Protein AF-A0A0F8XX56-F1 (afdb_monomer_lite)

Sequence (100 aa):
IPCAHGVPYFGINRKLKAWYIQLGGFDYALGGHFHKRMHDEVTSRFDYYGASTLVSDDEWALKKLGISSNPSQGIYGVHPKRGITWNYGLVVDEKLKVEA

Organism: NCBI:txid412755

Foldseek 3Di:
DDADLNHPVVVVLVVVVVVCVVVVHDAEDEEEDSQDWDKDCSDPRHIYTYFHAQDWDPVCCCVPVVDTHFRWGKDFDQDPPPGTPDIDIGGDDPPPDDDD

pLDDT: mean 86.13, std 11.87, range [46.28, 97.81]

Structure (mmCIF, N/CA/C/O backbone):
data_AF-A0A0F8XX56-F1
#
_entry.id   AF-A0A0F8XX56-F1
#
loop_
_atom_site.group_PDB
_atom_site.id
_atom_site.type_symbol
_atom_site.label_atom_id
_atom_site.label_alt_id
_atom_site.label_comp_id
_atom_site.label_asym_id
_atom_site.label_entity_id
_atom_site.label_seq_id
_atom_site.pdbx_PDB_ins_code
_atom_site.Cartn_x
_atom_site.Cartn_y
_atom_site.Cartn_z
_atom_site.occupancy
_atom_site.B_iso_or_equiv
_atom_site.auth_seq_id
_atom_site.auth_comp_id
_atom_site.auth_asym_id
_atom_site.auth_atom_id
_atom_site.pdbx_PDB_model_num
ATOM 1 N N . ILE A 1 1 ? 2.909 20.252 -6.312 1.00 57.78 1 ILE A N 1
ATOM 2 C CA . ILE A 1 1 ? 2.859 19.399 -5.097 1.00 57.78 1 ILE A CA 1
ATOM 3 C C . ILE A 1 1 ? 4.033 18.439 -5.212 1.00 57.78 1 ILE A C 1
ATOM 5 O O . ILE A 1 1 ? 4.134 17.832 -6.271 1.00 57.78 1 ILE A O 1
ATOM 9 N N . PRO A 1 2 ? 4.950 18.365 -4.236 1.00 58.66 2 PRO A N 1
ATOM 10 C CA . PRO A 1 2 ? 6.103 17.477 -4.340 1.00 58.66 2 PRO A CA 1
ATOM 11 C C . PRO A 1 2 ? 5.643 16.016 -4.418 1.00 58.66 2 PRO A C 1
ATOM 13 O O . PRO A 1 2 ? 4.836 15.566 -3.604 1.00 58.66 2 PRO A O 1
ATOM 16 N N . CYS A 1 3 ? 6.143 15.305 -5.425 1.00 70.75 3 CYS A N 1
ATOM 17 C CA . CYS A 1 3 ? 5.972 13.867 -5.584 1.00 70.75 3 CYS A CA 1
ATOM 18 C C . CYS A 1 3 ? 7.284 13.192 -5.180 1.00 70.75 3 CYS A C 1
ATOM 20 O O . CYS A 1 3 ? 8.344 13.588 -5.662 1.00 70.75 3 CYS A O 1
ATOM 22 N N . ALA A 1 4 ? 7.218 12.168 -4.334 1.00 71.69 4 ALA A N 1
ATOM 23 C CA . ALA A 1 4 ? 8.374 11.331 -4.023 1.00 71.69 4 ALA A CA 1
ATOM 24 C C . ALA A 1 4 ? 8.246 10.025 -4.811 1.00 71.69 4 ALA A C 1
ATOM 26 O O . ALA A 1 4 ? 7.207 9.372 -4.754 1.00 71.69 4 ALA A O 1
ATOM 27 N N . HIS A 1 5 ? 9.271 9.668 -5.589 1.00 73.25 5 HIS A N 1
ATOM 28 C CA . HIS A 1 5 ? 9.276 8.465 -6.438 1.00 73.25 5 HIS A CA 1
ATOM 29 C C . HIS A 1 5 ? 8.073 8.354 -7.402 1.00 73.25 5 HIS A C 1
ATOM 31 O O . HIS A 1 5 ? 7.606 7.255 -7.686 1.00 73.25 5 HIS A O 1
ATOM 37 N N . GLY A 1 6 ? 7.550 9.489 -7.884 1.00 79.06 6 GLY A N 1
ATOM 38 C CA . GLY A 1 6 ? 6.365 9.532 -8.754 1.00 79.06 6 GLY A CA 1
ATOM 39 C C . GLY A 1 6 ? 5.022 9.416 -8.019 1.00 79.06 6 GLY A C 1
ATOM 40 O O . GLY A 1 6 ? 3.977 9.448 -8.662 1.00 79.06 6 GLY A O 1
ATOM 41 N N . VAL A 1 7 ? 5.028 9.340 -6.684 1.00 86.25 7 VAL A N 1
ATOM 42 C CA . VAL A 1 7 ? 3.821 9.196 -5.861 1.00 86.25 7 VAL A CA 1
ATOM 43 C C . VAL A 1 7 ? 3.418 10.545 -5.243 1.00 86.25 7 VAL A C 1
ATOM 45 O O . VAL A 1 7 ? 4.224 11.168 -4.540 1.00 86.25 7 VAL A O 1
ATOM 48 N N . PRO A 1 8 ? 2.173 11.017 -5.448 1.00 90.38 8 PRO A N 1
ATOM 49 C CA . PRO A 1 8 ? 1.676 12.267 -4.880 1.00 90.38 8 PRO A CA 1
ATOM 50 C C . PRO A 1 8 ? 1.132 12.067 -3.452 1.00 90.38 8 PRO A C 1
ATOM 52 O O . PRO A 1 8 ? -0.058 12.279 -3.201 1.00 90.38 8 PRO A O 1
ATOM 55 N N . TYR A 1 9 ? 1.995 11.687 -2.501 1.00 89.00 9 TYR A N 1
ATOM 56 C CA . TYR A 1 9 ? 1.611 11.347 -1.116 1.00 89.00 9 TYR A CA 1
ATOM 57 C C . TYR A 1 9 ? 0.709 12.389 -0.441 1.00 89.00 9 TYR A C 1
ATOM 59 O O . TYR A 1 9 ? -0.283 12.040 0.189 1.00 89.00 9 TYR A O 1
ATOM 67 N N . PHE A 1 10 ? 0.981 13.683 -0.633 1.00 91.69 10 PHE A N 1
ATOM 68 C CA . PHE A 1 10 ? 0.134 14.748 -0.084 1.00 91.69 10 PHE A CA 1
ATOM 69 C C . PHE A 1 10 ? -1.324 14.662 -0.570 1.00 91.69 10 PHE A C 1
ATOM 71 O O . PHE A 1 10 ? -2.259 14.836 0.215 1.00 91.69 10 PHE A O 1
ATOM 78 N N . GLY A 1 11 ? -1.527 14.394 -1.863 1.00 93.06 11 GLY A N 1
ATOM 79 C CA . GLY A 1 11 ? -2.860 14.268 -2.453 1.00 93.06 11 GLY A CA 1
ATOM 80 C C . GLY A 1 11 ? -3.590 13.028 -1.944 1.00 93.06 11 GLY A C 1
ATOM 81 O O . GLY A 1 11 ? -4.768 13.114 -1.591 1.00 93.06 11 GLY A O 1
ATOM 82 N N . ILE A 1 12 ? -2.866 11.911 -1.839 1.00 93.81 12 ILE A N 1
ATOM 83 C CA . ILE A 1 12 ? -3.374 10.652 -1.283 1.00 93.81 12 ILE A CA 1
ATOM 84 C C . ILE A 1 12 ? -3.810 10.870 0.169 1.00 93.81 12 ILE A C 1
ATOM 86 O O . ILE A 1 12 ? -4.981 10.671 0.488 1.00 93.81 12 ILE A O 1
ATOM 90 N N . ASN A 1 13 ? -2.932 11.400 1.023 1.00 94.38 13 ASN A N 1
ATOM 91 C CA . ASN A 1 13 ? -3.218 11.592 2.447 1.00 94.38 13 ASN A CA 1
ATOM 92 C C . ASN A 1 13 ? -4.384 12.564 2.667 1.00 94.38 13 ASN A C 1
ATOM 94 O O . ASN A 1 13 ? -5.247 12.320 3.513 1.00 94.38 13 ASN A O 1
ATOM 98 N N . ARG A 1 14 ? -4.477 13.640 1.871 1.00 95.69 14 ARG A N 1
ATOM 99 C CA . ARG A 1 14 ? -5.628 14.556 1.912 1.00 95.69 14 ARG A CA 1
ATOM 100 C C . ARG A 1 14 ? -6.934 13.843 1.555 1.00 95.69 14 ARG A C 1
ATOM 102 O O . ARG A 1 14 ? -7.949 14.080 2.211 1.00 95.69 14 ARG A O 1
ATOM 109 N N . LYS A 1 15 ? -6.924 12.987 0.530 1.00 96.19 15 LYS A N 1
ATOM 110 C CA . LYS A 1 15 ? -8.116 12.250 0.095 1.00 96.19 15 LYS A CA 1
ATOM 111 C C . LYS A 1 15 ? -8.532 11.189 1.114 1.00 96.19 15 LYS A C 1
ATOM 113 O O . LYS A 1 15 ? -9.712 11.122 1.443 1.00 96.19 15 LYS A O 1
ATOM 118 N N . LEU A 1 16 ? -7.577 10.434 1.654 1.00 96.88 16 LEU A N 1
ATOM 119 C CA . LEU A 1 16 ? -7.827 9.409 2.669 1.00 96.88 16 LEU A CA 1
ATOM 120 C C . LEU A 1 16 ? -8.445 10.002 3.939 1.00 96.88 16 LEU A C 1
ATOM 122 O O . LEU A 1 16 ? -9.436 9.477 4.432 1.00 96.88 16 LEU A O 1
ATOM 126 N N . LYS A 1 17 ? -7.942 11.147 4.419 1.00 97.19 17 LYS A N 1
ATOM 127 C CA . LYS A 1 17 ? -8.529 11.852 5.574 1.00 97.19 17 LYS A CA 1
ATOM 128 C C . LYS A 1 17 ? -9.969 12.302 5.315 1.00 97.19 17 LYS A C 1
ATOM 130 O O . LYS A 1 17 ? -10.817 12.179 6.194 1.00 97.19 17 LYS A O 1
ATOM 135 N N . ALA A 1 18 ? -10.260 12.794 4.109 1.00 97.62 18 ALA A N 1
ATOM 136 C CA . ALA A 1 18 ? -11.625 13.159 3.733 1.00 97.62 18 ALA A CA 1
ATOM 137 C C . ALA A 1 18 ? -12.554 11.934 3.707 1.00 97.62 18 ALA A C 1
ATOM 139 O O . ALA A 1 18 ? -13.660 11.995 4.239 1.00 97.62 18 ALA A O 1
ATOM 140 N N . TRP A 1 19 ? -12.096 10.814 3.142 1.00 97.38 19 TRP A N 1
ATOM 141 C CA . TRP A 1 19 ? -12.855 9.563 3.130 1.00 97.38 19 TRP A CA 1
ATOM 142 C C . TRP A 1 19 ? -13.079 8.985 4.517 1.00 97.38 19 TRP A C 1
ATOM 144 O O . TRP A 1 19 ? -14.178 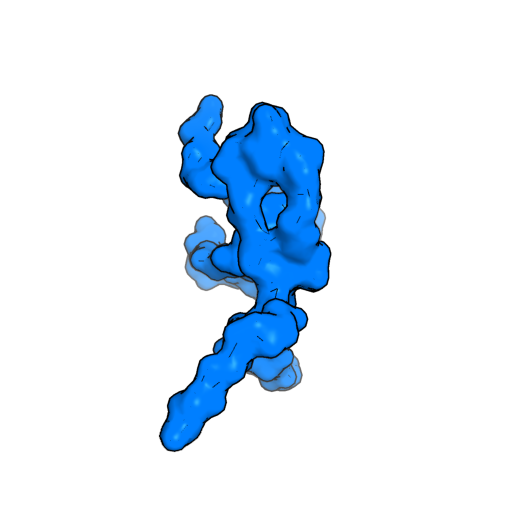8.518 4.789 1.00 97.38 19 TRP A O 1
ATOM 154 N N . TYR A 1 20 ? -12.089 9.063 5.404 1.00 97.69 20 TYR A N 1
ATOM 155 C CA . TYR A 1 20 ? -12.235 8.598 6.780 1.00 97.69 20 TYR A CA 1
ATOM 156 C C . TYR A 1 20 ? -13.427 9.280 7.462 1.00 97.69 20 TYR A C 1
ATOM 158 O O . TYR A 1 20 ? -14.273 8.612 8.047 1.00 97.69 20 TYR A O 1
ATOM 166 N N . ILE A 1 21 ? -13.552 10.603 7.310 1.00 96.94 21 ILE A N 1
ATOM 167 C CA . ILE A 1 21 ? -14.686 11.366 7.852 1.00 96.94 21 ILE A CA 1
ATOM 168 C C . ILE A 1 21 ? -15.999 10.965 7.164 1.00 96.94 21 ILE A C 1
ATOM 170 O O . ILE A 1 21 ? -17.002 10.746 7.836 1.00 96.94 21 ILE A O 1
ATOM 174 N N . GLN A 1 22 ? -15.999 10.862 5.832 1.00 97.81 22 GLN A N 1
ATOM 175 C CA . GLN A 1 22 ? -17.207 10.581 5.046 1.00 97.81 22 GLN A CA 1
ATOM 176 C C . GLN A 1 22 ? -17.778 9.178 5.275 1.00 97.81 22 GLN A C 1
ATOM 178 O O . GLN A 1 22 ? -18.990 9.002 5.202 1.00 97.81 22 GLN A O 1
ATOM 183 N N .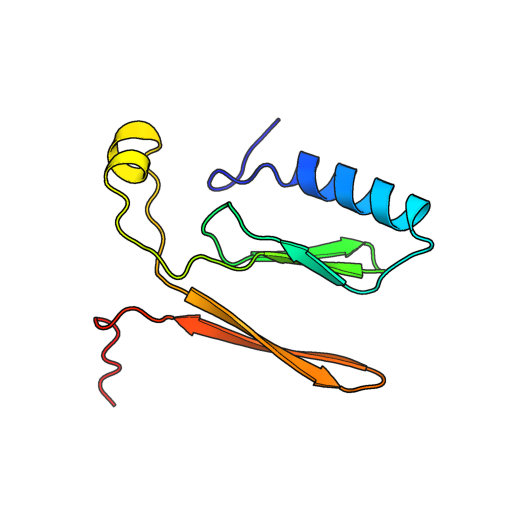 LEU A 1 23 ? -16.919 8.190 5.529 1.00 96.88 23 LEU A N 1
ATOM 184 C CA . LEU A 1 23 ? -17.303 6.785 5.678 1.00 96.88 23 LEU A CA 1
ATOM 185 C C . LEU A 1 23 ? -17.531 6.371 7.139 1.00 96.88 23 LEU A C 1
ATOM 187 O O . LEU A 1 23 ? -17.888 5.226 7.392 1.00 96.88 23 LEU A O 1
ATOM 191 N N . GLY A 1 24 ? -17.338 7.283 8.098 1.00 96.31 24 GLY A N 1
ATOM 192 C CA . GLY A 1 24 ? -17.458 6.967 9.525 1.00 96.31 24 GLY A CA 1
ATOM 193 C C . GLY A 1 24 ? -16.254 6.214 10.105 1.00 96.31 24 GLY A C 1
ATOM 194 O O . GLY A 1 24 ? -16.366 5.630 11.179 1.00 96.31 24 GLY A O 1
ATOM 195 N N . GLY A 1 25 ? -15.106 6.265 9.428 1.00 96.25 25 GLY A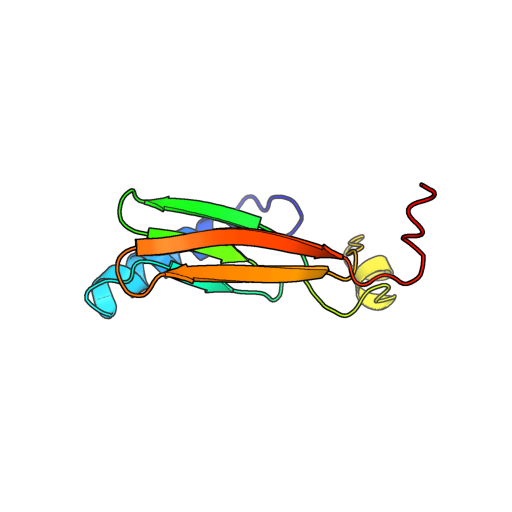 N 1
ATOM 196 C CA . GLY A 1 25 ? -13.846 5.651 9.844 1.00 96.25 25 GLY A CA 1
ATOM 197 C C . GLY A 1 25 ? -13.517 4.330 9.141 1.00 96.25 25 GLY A C 1
ATOM 198 O O . GLY A 1 25 ? -14.376 3.669 8.565 1.00 96.25 25 GLY A O 1
ATOM 199 N N . PHE A 1 26 ? -12.235 3.972 9.172 1.00 96.50 26 PHE A N 1
ATOM 200 C CA . PHE A 1 26 ? -11.682 2.680 8.753 1.00 96.50 26 PHE A CA 1
ATOM 201 C C . PHE A 1 26 ? -10.289 2.518 9.363 1.00 96.50 26 PHE A C 1
ATOM 203 O O . PHE A 1 26 ? -9.631 3.522 9.610 1.00 96.50 26 PHE A O 1
ATOM 210 N N . ASP A 1 27 ? -9.827 1.284 9.561 1.00 95.88 27 ASP A N 1
ATOM 211 C CA . ASP A 1 27 ? -8.489 1.017 10.115 1.00 95.88 27 ASP A CA 1
ATOM 212 C C . ASP A 1 27 ? -7.399 0.979 9.031 1.00 95.88 27 ASP A C 1
ATOM 214 O O . ASP A 1 27 ? -6.237 1.289 9.285 1.00 95.88 27 ASP A O 1
ATOM 218 N N . TYR A 1 28 ? -7.772 0.616 7.799 1.00 95.69 28 TYR A N 1
ATOM 219 C CA . TYR A 1 28 ? -6.832 0.409 6.698 1.00 95.69 28 TYR A CA 1
ATOM 220 C C . TYR A 1 28 ? -7.380 0.934 5.377 1.00 95.69 28 TYR A C 1
ATOM 222 O O . TYR A 1 28 ? -8.538 0.697 5.028 1.00 95.69 28 TYR A O 1
ATOM 230 N N . ALA A 1 29 ? -6.514 1.570 4.596 1.00 95.56 29 ALA A N 1
ATOM 231 C CA . ALA A 1 29 ? -6.746 1.851 3.187 1.00 95.56 29 ALA A CA 1
ATOM 232 C C . ALA A 1 29 ? -5.715 1.106 2.333 1.00 95.56 29 ALA A C 1
ATOM 234 O O . ALA A 1 29 ? -4.515 1.185 2.587 1.00 95.56 29 ALA A O 1
ATOM 235 N N . LEU A 1 30 ? -6.179 0.408 1.296 1.00 93.50 30 LEU A N 1
ATOM 236 C CA . LEU A 1 30 ? -5.317 -0.258 0.324 1.00 93.50 30 LEU A CA 1
ATOM 237 C C . LEU A 1 30 ? -5.416 0.465 -1.021 1.00 93.50 30 LEU A C 1
ATOM 239 O O . LEU A 1 30 ? -6.512 0.765 -1.494 1.00 93.50 30 LEU A O 1
ATOM 243 N N . GLY A 1 31 ? -4.274 0.750 -1.638 1.00 91.12 31 GLY A N 1
ATOM 244 C CA . GLY A 1 31 ? -4.199 1.376 -2.956 1.00 91.12 31 GLY A CA 1
ATOM 245 C C . GLY A 1 31 ? -3.134 0.739 -3.838 1.00 91.12 31 GLY A C 1
ATOM 246 O O . GLY A 1 31 ? -2.381 -0.120 -3.400 1.00 91.12 31 GLY A O 1
ATOM 247 N N . GLY A 1 32 ? -3.078 1.157 -5.097 1.00 88.38 32 GLY A N 1
ATOM 248 C CA . GLY A 1 32 ? -2.111 0.655 -6.073 1.00 88.38 32 GLY A CA 1
ATOM 249 C C . GLY A 1 32 ? -1.729 1.753 -7.054 1.00 88.38 32 GLY A C 1
ATOM 250 O O . GLY A 1 32 ? -1.523 2.892 -6.645 1.00 88.38 32 GLY A O 1
ATOM 251 N N . HIS A 1 33 ? -1.685 1.426 -8.346 1.00 88.56 33 HIS A N 1
ATOM 252 C CA . HIS A 1 33 ? -1.450 2.347 -9.470 1.00 88.56 33 HIS A CA 1
ATOM 253 C C . HIS A 1 33 ? -0.015 2.871 -9.622 1.00 88.56 33 HIS A C 1
ATOM 255 O O . HIS A 1 33 ? 0.470 2.973 -10.742 1.00 88.56 33 HIS A O 1
ATOM 261 N N . PHE A 1 34 ? 0.707 3.136 -8.534 1.00 86.75 34 PHE A N 1
ATOM 262 C CA . PHE A 1 34 ? 2.043 3.739 -8.628 1.00 86.75 34 PHE A CA 1
ATOM 263 C C . PHE A 1 34 ? 3.189 2.744 -8.836 1.00 86.75 34 PHE A C 1
ATOM 265 O O . PHE A 1 34 ? 4.337 3.163 -8.935 1.00 86.75 34 PHE A O 1
ATOM 272 N N . HIS A 1 35 ? 2.898 1.437 -8.885 1.00 87.19 35 HIS A N 1
ATOM 273 C CA . HIS A 1 35 ? 3.894 0.376 -9.097 1.00 87.19 35 HIS A CA 1
ATOM 274 C C . HIS A 1 35 ? 5.039 0.428 -8.062 1.00 87.19 35 HIS A C 1
ATOM 276 O O . HIS A 1 35 ? 6.204 0.138 -8.352 1.00 87.19 35 HIS A O 1
ATOM 282 N N . LYS A 1 36 ? 4.699 0.844 -6.836 1.00 85.31 36 LYS A N 1
ATOM 283 C CA . LYS A 1 36 ? 5.602 0.930 -5.690 1.00 85.31 36 LYS A CA 1
ATOM 284 C C . LYS A 1 36 ? 4.905 0.347 -4.476 1.00 85.31 36 LYS A C 1
ATOM 286 O O . LYS A 1 36 ? 3.780 0.725 -4.162 1.00 85.31 36 LYS A O 1
ATOM 291 N N . ARG A 1 37 ? 5.608 -0.541 -3.776 1.00 88.12 37 ARG A N 1
ATOM 292 C CA . ARG A 1 37 ? 5.190 -0.987 -2.452 1.00 88.12 37 ARG A CA 1
ATOM 293 C C . ARG A 1 37 ? 5.458 0.134 -1.454 1.00 88.12 37 ARG A C 1
ATOM 295 O O . ARG A 1 37 ? 6.588 0.610 -1.372 1.00 88.12 37 ARG A O 1
ATOM 302 N N . MET A 1 38 ? 4.438 0.535 -0.708 1.00 88.25 38 MET A N 1
ATOM 303 C CA . MET A 1 38 ? 4.546 1.587 0.305 1.00 88.25 38 MET A CA 1
ATOM 304 C C . MET A 1 38 ? 3.652 1.274 1.501 1.00 88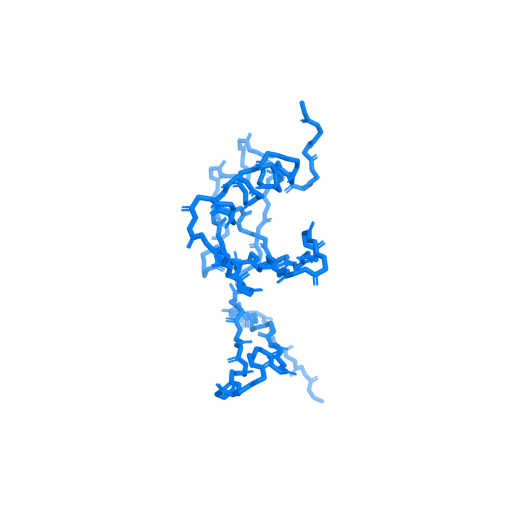.25 38 MET A C 1
ATOM 306 O O . MET A 1 38 ? 2.636 0.591 1.368 1.00 88.25 38 MET A O 1
ATOM 310 N N . HIS A 1 39 ? 4.047 1.785 2.657 1.00 91.50 39 HIS A N 1
ATOM 311 C CA . HIS A 1 39 ? 3.274 1.744 3.886 1.00 91.50 39 HIS A CA 1
ATOM 312 C C . HIS A 1 39 ? 3.458 3.086 4.594 1.00 91.50 39 HIS A C 1
ATOM 314 O O . HIS A 1 39 ? 4.594 3.552 4.702 1.00 91.50 39 HIS A O 1
ATOM 320 N N . ASP A 1 40 ? 2.358 3.703 5.019 1.00 91.38 40 ASP A N 1
ATOM 321 C CA . ASP A 1 40 ? 2.360 4.977 5.737 1.00 91.38 40 ASP A CA 1
ATOM 322 C C . ASP A 1 40 ? 1.288 4.972 6.835 1.00 91.38 40 ASP A C 1
ATOM 324 O O . ASP A 1 40 ? 0.146 4.577 6.583 1.00 91.38 40 ASP A O 1
ATOM 328 N N . GLU A 1 41 ? 1.639 5.456 8.027 1.00 93.38 41 GLU A N 1
ATOM 329 C CA . GLU A 1 41 ? 0.665 5.775 9.076 1.00 93.38 41 GLU A CA 1
ATOM 330 C C . GLU A 1 41 ? 0.097 7.167 8.760 1.00 93.38 41 GLU A C 1
ATOM 332 O O . GLU A 1 41 ? 0.713 8.201 9.029 1.00 93.38 41 GLU A O 1
ATOM 337 N N . VAL A 1 42 ? -1.089 7.226 8.149 1.00 92.75 42 VAL A N 1
ATOM 338 C CA . VAL A 1 42 ? -1.658 8.507 7.687 1.00 92.75 42 VAL A CA 1
ATOM 339 C C . VAL A 1 42 ? -2.136 9.357 8.869 1.00 92.75 42 VAL A C 1
ATOM 341 O O . VAL A 1 42 ? -2.088 10.598 8.826 1.00 92.75 42 VAL A O 1
ATOM 344 N N . THR A 1 43 ? -2.645 8.685 9.903 1.00 91.94 43 THR A N 1
ATOM 345 C CA . THR A 1 43 ? -2.989 9.219 11.227 1.00 91.94 43 THR A CA 1
ATOM 346 C C . THR A 1 43 ? -2.891 8.087 12.250 1.00 91.94 43 THR A C 1
ATOM 348 O O . THR A 1 43 ? -2.993 6.928 11.872 1.00 91.94 43 THR A O 1
ATOM 351 N N . SER A 1 44 ? -2.910 8.404 13.546 1.00 92.19 44 SER A N 1
ATOM 352 C CA . SER A 1 44 ? -2.993 7.403 14.626 1.00 92.19 44 SER A CA 1
ATOM 353 C C . SER A 1 44 ? -4.265 6.533 14.633 1.00 92.19 44 SER A C 1
ATOM 355 O O . SER A 1 44 ? -4.481 5.755 15.561 1.00 92.19 44 SER A O 1
ATOM 357 N N . ARG A 1 45 ? -5.162 6.708 13.654 1.00 94.38 45 ARG A N 1
ATOM 358 C CA . ARG A 1 45 ? -6.411 5.955 13.508 1.00 94.38 45 ARG A CA 1
ATOM 359 C C . ARG A 1 45 ? -6.389 4.951 12.367 1.00 94.38 45 ARG A C 1
ATOM 361 O O . ARG A 1 45 ? -7.230 4.063 12.388 1.00 94.38 45 ARG A O 1
ATOM 368 N N . PHE A 1 46 ? -5.514 5.122 11.376 1.00 96.25 46 PHE A N 1
ATOM 369 C CA . PHE A 1 46 ? -5.516 4.252 10.208 1.00 96.25 46 PHE A CA 1
ATOM 370 C C . PHE A 1 46 ? -4.215 4.305 9.414 1.00 96.25 46 PHE A C 1
ATOM 372 O O . PHE A 1 46 ? -3.597 5.367 9.269 1.00 96.25 46 PHE A O 1
ATOM 379 N N . ASP A 1 47 ? -3.906 3.170 8.794 1.00 96.19 47 ASP A N 1
ATOM 380 C CA . ASP A 1 47 ? -2.750 3.003 7.921 1.00 96.19 47 ASP A CA 1
ATOM 381 C C . ASP A 1 47 ? -3.154 3.001 6.446 1.00 96.19 47 ASP A C 1
ATOM 383 O O . ASP A 1 47 ? -4.268 2.620 6.061 1.00 96.19 47 ASP A O 1
ATOM 387 N N . TYR A 1 48 ? -2.206 3.375 5.594 1.00 95.38 48 TYR A N 1
ATOM 388 C CA . TYR A 1 48 ? -2.292 3.205 4.154 1.00 95.38 48 TYR A CA 1
ATOM 389 C C . TYR A 1 48 ? -1.235 2.223 3.655 1.00 95.38 48 TYR A C 1
ATOM 391 O O . TYR A 1 48 ? -0.042 2.379 3.912 1.00 95.38 48 TYR A O 1
ATOM 399 N N . TYR A 1 49 ? -1.677 1.248 2.865 1.00 94.19 49 TYR A N 1
ATOM 400 C CA . TYR A 1 49 ? -0.822 0.291 2.178 1.00 94.19 49 TYR A CA 1
ATOM 401 C C . TYR A 1 49 ? -0.957 0.465 0.667 1.00 94.19 49 TYR A C 1
ATOM 403 O O . TYR A 1 49 ? -2.032 0.280 0.095 1.00 94.19 49 TYR A O 1
ATOM 411 N N . GLY A 1 50 ? 0.148 0.776 -0.002 1.00 90.88 50 GLY A N 1
ATOM 412 C CA . GLY A 1 50 ? 0.223 0.718 -1.456 1.00 90.88 50 GLY A CA 1
ATOM 413 C C . GLY A 1 50 ? 0.779 -0.626 -1.905 1.00 90.88 50 GLY A C 1
ATOM 414 O O . GLY A 1 50 ? 1.928 -0.969 -1.609 1.00 90.88 50 GLY A O 1
ATOM 415 N N . ALA A 1 51 ? -0.038 -1.382 -2.630 1.00 84.56 51 ALA A N 1
ATOM 416 C CA . ALA A 1 51 ? 0.395 -2.551 -3.364 1.00 84.56 51 ALA A CA 1
ATOM 417 C C . ALA A 1 51 ? 1.255 -2.116 -4.558 1.00 84.56 51 ALA A C 1
ATOM 419 O O . ALA A 1 51 ? 0.959 -1.141 -5.255 1.00 84.56 51 ALA A O 1
ATOM 420 N N . SER A 1 52 ? 2.328 -2.870 -4.795 1.00 83.81 52 SER A N 1
ATOM 421 C CA . SER A 1 52 ? 3.078 -2.759 -6.040 1.00 83.81 52 SER A CA 1
ATOM 422 C C . SER A 1 52 ? 2.289 -3.413 -7.186 1.00 83.81 52 SER A C 1
ATOM 424 O O . SER A 1 52 ? 1.077 -3.612 -7.111 1.00 83.81 52 SER A O 1
ATOM 426 N N . THR A 1 53 ? 2.970 -3.710 -8.278 1.00 86.31 53 THR A N 1
ATOM 427 C CA . THR A 1 53 ? 2.411 -4.280 -9.501 1.00 86.31 53 THR A CA 1
ATOM 428 C C . THR A 1 53 ? 2.918 -5.704 -9.710 1.00 86.31 53 THR A C 1
ATOM 430 O O . THR A 1 53 ? 4.050 -6.008 -9.351 1.00 86.31 53 THR A O 1
ATOM 433 N N . LEU A 1 54 ? 2.118 -6.568 -10.335 1.00 86.44 54 LEU A N 1
ATOM 434 C CA . LEU A 1 54 ? 2.597 -7.858 -10.854 1.00 86.44 54 LEU A CA 1
ATOM 435 C C . LEU A 1 54 ? 3.330 -7.727 -12.198 1.00 86.44 54 LEU A C 1
ATOM 437 O O . LEU A 1 54 ? 3.942 -8.683 -12.657 1.00 86.44 54 LEU A O 1
ATOM 441 N N . VAL A 1 55 ? 3.249 -6.560 -12.835 1.00 81.19 55 VAL A N 1
ATOM 442 C CA . VAL A 1 55 ? 3.799 -6.292 -14.166 1.00 81.19 55 VAL A CA 1
ATOM 443 C C . VAL A 1 55 ? 5.019 -5.387 -14.039 1.00 81.19 55 VAL A C 1
ATOM 445 O O . VAL A 1 55 ? 4.939 -4.336 -13.407 1.00 81.19 55 VAL A O 1
ATOM 448 N N . SER A 1 56 ? 6.128 -5.769 -14.667 1.00 76.62 56 SER A N 1
ATOM 449 C CA . SER A 1 56 ? 7.354 -4.966 -14.780 1.00 76.62 56 SER A CA 1
ATOM 450 C C . SER A 1 56 ? 7.665 -4.632 -16.234 1.00 76.62 56 SER A C 1
ATOM 452 O O . SER A 1 56 ? 6.966 -5.082 -17.138 1.00 76.62 56 SER A O 1
ATOM 454 N N . ASP A 1 57 ? 8.706 -3.822 -16.425 1.00 71.25 57 ASP A N 1
ATOM 455 C CA . ASP A 1 57 ? 9.350 -3.576 -17.717 1.00 71.25 57 ASP A CA 1
ATOM 456 C C . ASP A 1 57 ? 8.419 -2.977 -18.775 1.00 71.25 57 ASP A C 1
ATOM 458 O O . ASP A 1 57 ? 8.540 -3.230 -19.972 1.00 71.25 57 ASP A O 1
ATOM 462 N N . ASP A 1 58 ? 7.503 -2.117 -18.328 1.00 74.62 58 ASP A N 1
ATOM 463 C CA . ASP A 1 58 ? 6.729 -1.268 -19.221 1.00 74.62 58 ASP A CA 1
ATOM 464 C C . ASP A 1 58 ? 7.678 -0.283 -19.927 1.00 74.62 58 ASP A C 1
ATOM 466 O O . ASP A 1 58 ? 8.139 0.713 -19.353 1.00 74.62 58 ASP A O 1
ATOM 470 N N . GLU A 1 59 ? 7.984 -0.571 -21.196 1.00 80.06 59 GLU A N 1
ATOM 471 C CA . GLU A 1 59 ? 8.851 0.273 -22.016 1.00 80.06 59 GLU A CA 1
ATOM 472 C C . GLU A 1 59 ? 8.333 1.707 -22.137 1.00 80.06 59 GLU A C 1
ATOM 474 O O . GLU A 1 59 ? 9.132 2.641 -22.246 1.00 80.06 59 GLU A O 1
ATOM 479 N N . TRP A 1 60 ? 7.012 1.902 -22.151 1.00 83.81 60 TRP A N 1
ATOM 480 C CA . TRP A 1 60 ? 6.428 3.233 -22.217 1.00 83.81 60 TRP A CA 1
ATOM 481 C C . TRP A 1 60 ? 6.720 3.989 -20.924 1.00 83.81 60 TRP A C 1
ATOM 483 O O . TRP A 1 60 ? 7.210 5.119 -20.983 1.00 83.81 60 TRP A O 1
ATOM 493 N N . ALA A 1 61 ? 6.504 3.358 -19.767 1.00 76.50 61 ALA A N 1
ATOM 494 C CA . ALA A 1 61 ? 6.779 3.962 -18.465 1.00 76.50 61 ALA A CA 1
ATOM 495 C C . ALA A 1 61 ? 8.270 4.293 -18.303 1.00 76.50 61 ALA A C 1
ATOM 497 O O . ALA A 1 61 ? 8.617 5.396 -17.865 1.00 76.50 61 ALA A O 1
ATOM 498 N N . LEU A 1 62 ? 9.157 3.401 -18.750 1.00 81.06 62 LEU A N 1
ATOM 499 C CA . LEU A 1 62 ? 10.594 3.650 -18.730 1.00 81.06 62 LEU A CA 1
ATOM 500 C C . LEU A 1 62 ? 10.979 4.817 -19.654 1.00 81.06 62 LEU A C 1
ATOM 502 O O . LEU A 1 62 ? 11.664 5.743 -19.222 1.00 81.06 62 LEU A O 1
ATOM 506 N N . LYS A 1 63 ? 10.508 4.821 -20.908 1.00 83.44 63 LYS A N 1
ATOM 507 C CA . LYS A 1 63 ? 10.876 5.838 -21.914 1.00 83.44 63 LYS A CA 1
ATOM 508 C C . LYS A 1 63 ? 10.244 7.207 -21.654 1.00 83.44 63 LYS A C 1
ATOM 510 O O . LYS A 1 63 ? 10.819 8.218 -22.054 1.00 83.44 63 LYS A O 1
ATOM 515 N N . LYS A 1 64 ? 9.048 7.261 -21.062 1.00 82.56 64 LYS A N 1
ATOM 516 C CA . LYS A 1 64 ? 8.283 8.509 -20.879 1.00 82.56 64 LYS A CA 1
ATOM 517 C C . LYS A 1 64 ? 8.358 9.077 -19.472 1.00 82.56 64 LYS A C 1
ATOM 519 O O . LYS A 1 64 ? 8.307 10.296 -19.336 1.00 82.56 64 LYS A O 1
ATOM 524 N N . LEU A 1 65 ? 8.481 8.230 -18.451 1.00 78.94 65 LEU A N 1
ATOM 525 C CA . LEU A 1 65 ? 8.492 8.655 -17.049 1.00 78.94 65 LEU A CA 1
ATOM 526 C C . LEU A 1 65 ? 9.841 8.407 -16.362 1.00 78.94 65 LEU A C 1
ATOM 528 O O . LEU A 1 65 ? 10.058 8.936 -15.276 1.00 78.94 65 LEU A O 1
ATOM 532 N N . GLY A 1 66 ? 10.744 7.624 -16.966 1.00 78.19 66 GLY A N 1
ATOM 533 C CA . GLY A 1 66 ? 12.010 7.240 -16.334 1.00 78.19 66 GLY A CA 1
ATOM 534 C C . GLY A 1 66 ? 11.812 6.335 -15.116 1.00 78.19 66 GLY A C 1
ATOM 535 O O . GLY A 1 66 ? 12.659 6.305 -14.225 1.00 78.19 66 GLY A O 1
ATOM 536 N N . IL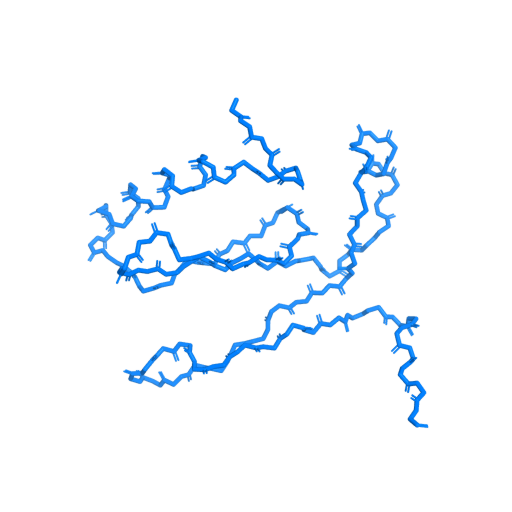E A 1 67 ? 10.675 5.637 -15.040 1.00 75.50 67 ILE A N 1
ATOM 537 C CA . ILE A 1 67 ? 10.297 4.807 -13.895 1.00 75.50 67 ILE A CA 1
ATOM 538 C C . ILE A 1 67 ? 10.399 3.338 -14.290 1.00 75.50 67 ILE A C 1
ATOM 540 O O . ILE A 1 67 ? 9.781 2.907 -15.257 1.00 75.50 67 ILE A O 1
ATOM 544 N N . SER A 1 68 ? 11.125 2.567 -13.483 1.00 78.94 68 SER A N 1
ATOM 545 C CA . SER A 1 68 ? 11.058 1.107 -13.458 1.00 78.94 68 SER A CA 1
ATOM 546 C C . SER A 1 68 ? 10.384 0.625 -12.170 1.00 78.94 68 SER A C 1
ATOM 548 O O . SER A 1 68 ? 10.354 1.331 -11.149 1.00 78.94 68 SER A O 1
ATOM 550 N N . SER A 1 69 ? 9.824 -0.579 -12.200 1.00 77.31 69 SER A N 1
ATOM 551 C CA . SER A 1 69 ? 9.146 -1.208 -11.065 1.00 77.31 69 SER A CA 1
ATOM 552 C C . SER A 1 69 ? 9.498 -2.681 -10.998 1.00 77.31 69 SER A C 1
ATOM 554 O O . SER A 1 69 ? 9.488 -3.328 -12.030 1.00 77.31 69 SER A O 1
ATOM 556 N N . ASN A 1 70 ? 9.724 -3.216 -9.799 1.00 81.25 70 ASN A N 1
ATOM 557 C CA . ASN A 1 70 ? 9.938 -4.651 -9.615 1.00 81.25 70 ASN A CA 1
ATOM 558 C C . ASN A 1 70 ? 8.590 -5.349 -9.355 1.00 81.25 70 ASN A C 1
ATOM 560 O O . ASN A 1 70 ? 7.853 -4.885 -8.464 1.00 81.25 70 ASN A O 1
ATOM 564 N N . PRO A 1 71 ? 8.273 -6.461 -10.052 1.00 88.12 71 PRO A N 1
ATOM 565 C CA . PRO A 1 71 ? 7.049 -7.221 -9.831 1.00 88.12 71 PRO A CA 1
ATOM 566 C C . PRO A 1 71 ? 6.931 -7.637 -8.368 1.00 88.12 71 PRO A C 1
ATOM 568 O O . PRO A 1 71 ? 7.779 -8.358 -7.843 1.00 88.12 71 PRO A O 1
ATOM 571 N N . SER A 1 72 ? 5.905 -7.168 -7.671 1.00 88.69 72 SER A N 1
ATOM 572 C CA . SER A 1 72 ? 5.679 -7.520 -6.274 1.00 88.69 72 SER A CA 1
ATOM 573 C C . SER A 1 72 ? 4.232 -7.336 -5.831 1.00 88.69 72 SER A C 1
ATOM 575 O O . SER A 1 72 ? 3.470 -6.545 -6.385 1.00 88.69 72 SER A O 1
ATOM 577 N N . GLN A 1 73 ? 3.868 -8.047 -4.769 1.00 89.25 73 GLN A N 1
ATOM 578 C CA . GLN A 1 73 ? 2.588 -7.932 -4.082 1.00 89.25 73 GLN A CA 1
ATOM 579 C C . GLN A 1 73 ? 2.776 -7.856 -2.567 1.00 89.25 73 GLN A C 1
ATOM 581 O O . GLN A 1 73 ? 3.774 -8.317 -2.012 1.00 89.25 73 GLN A O 1
ATOM 586 N N . GLY A 1 74 ? 1.806 -7.236 -1.899 1.00 89.50 74 GLY A N 1
ATOM 587 C CA . GLY A 1 74 ? 1.683 -7.289 -0.447 1.00 89.50 74 GLY A CA 1
ATOM 588 C C . GLY A 1 74 ? 0.830 -8.483 -0.038 1.00 89.50 74 GLY A C 1
ATOM 589 O O . GLY A 1 74 ? -0.273 -8.656 -0.551 1.00 89.50 74 GLY A O 1
ATOM 590 N N . ILE A 1 75 ? 1.338 -9.288 0.888 1.00 91.75 75 ILE A N 1
ATOM 591 C CA . ILE A 1 75 ? 0.594 -10.341 1.581 1.00 91.75 75 ILE A CA 1
ATOM 592 C C . ILE A 1 75 ? 0.380 -9.874 3.015 1.00 91.75 75 ILE A C 1
ATOM 594 O O . ILE A 1 75 ? 1.314 -9.380 3.646 1.00 91.75 75 ILE A O 1
ATOM 598 N N . TYR A 1 76 ? -0.836 -10.040 3.533 1.00 94.12 76 TYR A N 1
ATOM 599 C CA . TYR A 1 76 ? -1.224 -9.528 4.845 1.00 94.12 76 TYR A CA 1
ATOM 600 C C . TYR A 1 76 ? -1.819 -10.637 5.705 1.00 94.12 76 TYR A C 1
ATOM 602 O O . TYR A 1 76 ? -2.780 -11.299 5.312 1.00 94.12 76 TYR A O 1
ATOM 610 N N . GLY A 1 77 ? -1.271 -10.806 6.904 1.00 96.12 77 GLY A N 1
ATOM 611 C CA . GLY A 1 77 ? -1.849 -11.659 7.932 1.00 96.12 77 GLY A CA 1
ATOM 612 C C . GLY A 1 77 ? -2.892 -10.906 8.738 1.00 96.12 77 GLY A C 1
ATOM 613 O O . GLY A 1 77 ? -2.534 -10.102 9.602 1.00 96.12 77 GLY A O 1
ATOM 614 N N . VAL A 1 78 ? -4.174 -11.174 8.486 1.00 96.75 78 VAL A N 1
ATOM 615 C CA . VAL A 1 78 ? -5.284 -10.486 9.159 1.00 96.75 78 VAL A CA 1
ATOM 616 C C . VAL A 1 78 ? -5.826 -11.333 10.307 1.00 96.75 78 VAL A C 1
ATOM 618 O O . VAL A 1 78 ? -6.388 -12.407 10.103 1.00 96.75 78 VAL A O 1
ATOM 621 N N . HIS A 1 79 ? -5.683 -10.832 11.530 1.00 97.44 79 HIS A N 1
ATOM 622 C CA . HIS A 1 79 ? -6.310 -11.407 12.710 1.00 97.44 79 HIS A CA 1
ATOM 623 C C . HIS A 1 79 ? -7.718 -10.813 12.902 1.00 97.44 79 HIS A C 1
ATOM 625 O O . HIS A 1 79 ? -7.845 -9.585 12.947 1.00 97.44 79 HIS A O 1
ATOM 631 N N . PRO A 1 80 ? -8.767 -11.623 13.154 1.00 95.25 80 PRO A N 1
ATOM 632 C CA . PRO A 1 80 ? -10.160 -11.153 13.185 1.00 95.25 80 PRO A CA 1
ATOM 633 C C . PRO A 1 80 ? -10.460 -9.998 14.152 1.00 95.25 80 PRO A C 1
ATOM 635 O O . PRO A 1 80 ? -11.405 -9.251 13.943 1.00 95.25 80 PRO A O 1
ATOM 638 N N . LYS A 1 81 ? -9.673 -9.859 15.229 1.00 96.25 81 LYS A N 1
ATOM 639 C CA . LYS A 1 81 ? -9.836 -8.799 16.247 1.00 96.25 81 LYS A CA 1
ATOM 640 C C . LYS A 1 81 ? -8.698 -7.780 16.315 1.00 96.25 81 LYS A C 1
ATOM 642 O O . LYS A 1 81 ? -8.771 -6.861 17.117 1.00 96.25 81 LYS A O 1
ATOM 647 N N . ARG A 1 82 ? -7.599 -8.011 15.590 1.00 94.94 82 ARG A N 1
ATOM 648 C CA . ARG A 1 82 ? -6.378 -7.183 15.689 1.00 94.94 82 ARG A CA 1
ATOM 649 C C . ARG A 1 82 ? -5.990 -6.555 14.350 1.00 94.94 82 ARG A C 1
ATOM 651 O O . ARG A 1 82 ? -5.003 -5.840 14.304 1.00 94.94 82 ARG A O 1
ATOM 658 N N . GLY A 1 83 ? -6.745 -6.837 13.286 1.00 95.50 83 GLY A N 1
ATOM 659 C CA . GLY A 1 83 ? -6.438 -6.350 11.951 1.00 95.50 83 GLY A CA 1
ATOM 660 C C . GLY A 1 83 ? -5.163 -6.981 11.396 1.00 95.50 83 GLY A C 1
ATOM 661 O O . GLY A 1 83 ? -4.892 -8.161 11.635 1.00 95.50 83 GLY A O 1
ATOM 662 N N . ILE A 1 84 ? -4.394 -6.211 10.633 1.00 94.88 84 ILE A N 1
ATOM 663 C CA . ILE A 1 84 ? -3.128 -6.657 10.044 1.00 94.88 84 ILE A CA 1
ATOM 664 C C . ILE A 1 84 ? -2.096 -6.841 11.167 1.00 94.88 84 ILE A C 1
ATOM 666 O O . ILE A 1 84 ? -1.760 -5.901 11.878 1.00 94.88 84 ILE A O 1
ATOM 670 N N . THR A 1 85 ? -1.588 -8.064 11.328 1.00 95.25 85 THR A N 1
ATOM 671 C CA . THR A 1 85 ? -0.615 -8.434 12.381 1.00 95.25 85 THR A CA 1
ATOM 672 C C . THR A 1 85 ? 0.791 -8.668 11.850 1.00 95.25 85 THR A C 1
ATOM 674 O O . THR A 1 85 ? 1.764 -8.563 12.591 1.00 95.25 85 THR A O 1
ATOM 677 N N . TRP A 1 86 ? 0.900 -8.970 10.562 1.00 93.81 86 TRP A N 1
ATOM 678 C CA . TRP A 1 86 ? 2.154 -9.030 9.833 1.00 93.81 86 TRP A CA 1
ATOM 679 C C . TRP A 1 86 ? 1.883 -8.757 8.356 1.00 93.81 86 TRP A C 1
ATOM 681 O O . TRP A 1 86 ? 0.769 -8.956 7.860 1.00 93.81 86 TRP A O 1
ATOM 691 N N . ASN A 1 87 ? 2.913 -8.307 7.649 1.00 92.00 87 ASN A N 1
ATOM 692 C CA . ASN A 1 87 ? 2.890 -8.189 6.201 1.00 92.00 87 ASN A CA 1
ATOM 693 C C . ASN A 1 87 ? 4.157 -8.813 5.615 1.00 92.00 87 ASN A C 1
ATOM 695 O O . ASN A 1 87 ? 5.218 -8.795 6.241 1.00 92.00 87 ASN A O 1
ATOM 699 N N . TYR A 1 88 ? 4.027 -9.388 4.426 1.00 90.38 88 TYR A N 1
ATOM 700 C CA . TYR A 1 88 ? 5.140 -9.922 3.663 1.00 9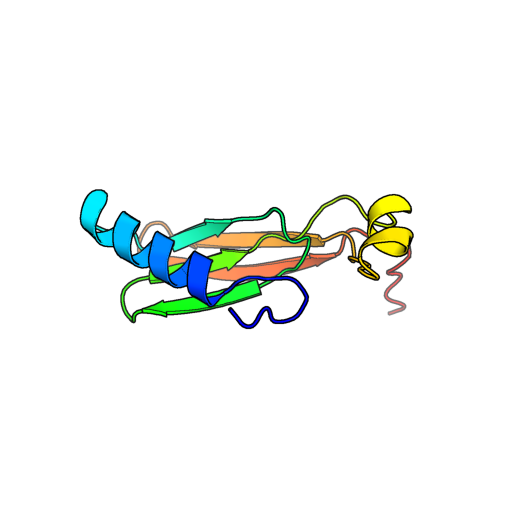0.38 88 TYR A CA 1
ATOM 701 C C . TYR A 1 88 ? 5.103 -9.362 2.252 1.00 90.38 88 TYR A C 1
ATOM 703 O O . TYR A 1 88 ? 4.092 -9.402 1.551 1.00 90.38 88 TYR A O 1
ATOM 711 N N . GLY A 1 89 ? 6.232 -8.815 1.841 1.00 89.44 89 GLY A N 1
ATOM 712 C CA . GLY A 1 89 ? 6.385 -8.223 0.537 1.00 89.44 89 GLY A CA 1
ATOM 713 C C . GLY A 1 89 ? 6.891 -9.230 -0.489 1.00 89.44 89 GLY A C 1
ATOM 714 O O . GLY A 1 89 ? 8.097 -9.274 -0.725 1.00 89.44 89 GLY A O 1
ATOM 715 N N . LEU A 1 90 ? 5.986 -9.973 -1.124 1.00 88.81 90 LEU A N 1
ATOM 716 C CA . LEU A 1 90 ? 6.327 -10.976 -2.131 1.00 88.81 90 LEU A CA 1
ATOM 717 C C . LEU A 1 90 ? 6.864 -10.302 -3.398 1.00 88.81 90 LEU A C 1
ATOM 719 O O . LEU A 1 90 ? 6.164 -9.500 -4.011 1.00 88.81 90 LEU A O 1
ATOM 723 N N . VAL A 1 91 ? 8.093 -10.625 -3.795 1.00 87.94 91 VAL A N 1
ATOM 724 C CA . VAL A 1 91 ? 8.647 -10.268 -5.110 1.00 87.94 91 VAL A CA 1
ATOM 725 C C . VAL A 1 91 ? 8.425 -11.460 -6.033 1.00 87.94 91 VAL A C 1
ATOM 727 O O . VAL A 1 91 ? 8.709 -12.587 -5.639 1.00 87.94 91 VAL A O 1
ATOM 730 N N . VAL A 1 92 ? 7.877 -11.219 -7.222 1.00 82.81 92 VAL A N 1
ATOM 731 C CA . VAL A 1 92 ? 7.450 -12.281 -8.156 1.00 82.81 92 VAL A CA 1
ATOM 732 C C . VAL A 1 92 ? 8.262 -12.294 -9.453 1.00 82.81 92 VAL A C 1
ATOM 734 O O . VAL A 1 92 ? 7.825 -12.842 -10.457 1.00 82.81 92 VAL A O 1
ATOM 737 N N . ASP A 1 93 ? 9.438 -11.672 -9.441 1.00 79.81 93 ASP A N 1
ATOM 738 C CA . ASP A 1 93 ? 10.382 -11.741 -10.555 1.00 79.81 93 ASP A CA 1
ATOM 739 C C . ASP A 1 93 ? 11.099 -13.101 -10.554 1.00 79.81 93 ASP A C 1
ATOM 741 O O . ASP A 1 93 ? 11.715 -13.483 -9.555 1.00 79.81 93 ASP A O 1
ATOM 745 N N . GLU A 1 94 ? 11.051 -13.818 -11.679 1.00 65.00 94 GLU A N 1
ATOM 746 C CA . GLU A 1 94 ? 11.724 -15.111 -11.877 1.00 65.00 94 GLU A CA 1
ATOM 747 C C . GLU A 1 94 ? 13.247 -15.033 -11.687 1.00 65.00 94 GLU A C 1
ATOM 749 O O . GLU A 1 94 ? 13.898 -16.043 -11.404 1.00 65.00 94 GLU A O 1
ATOM 754 N N . LYS A 1 95 ? 13.841 -13.841 -11.824 1.00 63.94 95 LYS A N 1
ATOM 755 C CA . LYS A 1 95 ? 15.291 -13.638 -11.690 1.00 63.94 95 LYS A CA 1
ATOM 756 C C . LYS A 1 95 ? 15.772 -13.591 -10.243 1.00 63.94 95 LYS A C 1
ATOM 758 O O . LYS A 1 95 ? 16.982 -13.600 -10.016 1.00 63.94 95 LYS A O 1
ATOM 763 N N . LEU A 1 96 ? 14.869 -13.566 -9.263 1.00 54.84 96 LEU A N 1
ATOM 764 C CA . LEU A 1 96 ? 15.223 -13.550 -7.845 1.00 54.84 96 LEU A CA 1
ATOM 765 C C . LEU A 1 96 ? 15.547 -14.974 -7.360 1.00 54.84 96 LEU A C 1
ATOM 767 O O . LEU A 1 96 ? 14.845 -15.564 -6.543 1.00 54.84 96 LEU A O 1
ATOM 771 N N . LYS A 1 97 ? 16.635 -15.546 -7.891 1.00 49.22 97 LYS A N 1
ATOM 772 C CA . LYS A 1 97 ? 17.250 -16.750 -7.328 1.00 49.22 97 LYS A CA 1
ATOM 773 C C . LYS A 1 97 ? 17.984 -16.351 -6.055 1.00 49.22 97 LYS A C 1
ATOM 775 O O . LYS A 1 97 ? 19.042 -15.732 -6.110 1.00 49.22 97 LYS A O 1
ATOM 780 N N . VAL A 1 98 ? 17.406 -16.686 -4.909 1.00 57.34 98 VAL A N 1
ATOM 781 C CA . VAL A 1 98 ? 18.146 -16.694 -3.648 1.00 57.34 98 VAL A CA 1
ATOM 782 C C . VAL A 1 98 ? 18.988 -17.966 -3.670 1.00 57.34 98 VAL A C 1
ATOM 784 O O . VAL A 1 98 ? 18.451 -19.058 -3.497 1.00 57.34 98 VAL A O 1
ATOM 787 N N . GLU A 1 99 ? 20.278 -17.846 -3.980 1.00 51.56 99 GLU A N 1
ATOM 788 C CA . GLU A 1 99 ? 21.224 -18.922 -3.674 1.00 51.56 99 GLU A CA 1
ATOM 789 C C . GLU A 1 99 ? 21.306 -19.045 -2.146 1.00 51.56 99 GLU A C 1
ATOM 791 O O . GLU A 1 99 ? 21.445 -18.038 -1.447 1.00 51.56 99 GLU A O 1
ATOM 796 N N . ALA A 1 100 ? 21.101 -20.268 -1.654 1.00 46.28 100 ALA A N 1
ATOM 797 C CA . ALA A 1 100 ? 21.139 -20.628 -0.239 1.00 46.28 100 ALA A CA 1
ATOM 798 C C . ALA A 1 100 ? 22.567 -20.937 0.219 1.00 46.28 100 ALA A C 1
ATOM 800 O O . ALA A 1 100 ? 23.328 -21.506 -0.597 1.00 46.28 100 ALA A O 1
#

Secondary structure (DSSP, 8-state):
-PPBTTB-HHHHHHHHHHHHHHHT--SEEEE-SSS--EEEEEETTEEEEE---S----HHHHHHH------EEEEEEEETTTEEEEEEEEE--TT-----

Radius of gyration: 15.7 Å; chains: 1; bounding box: 39×40×38 Å